Protein AF-A0A4Q5W864-F1 (afdb_monomer_lite)

pLDDT: mean 75.27, std 17.38, range [38.0, 95.31]

Secondary structure (DSSP, 8-state):
-------SS-------TT---------------GGG---EEEEEEETTEEEEEEE---S-GGG-

Foldseek 3Di:
DDDDDDDPDDDDDDPDPPDDPPDPCPPQQAFDDPVPQPKDWDWDQDPNHTDIDIDRGRGGPVVD

Sequence (64 aa):
MSKKKPDKIGFVYSTDPNFQFQPEEGGAAETLPPAKQKLRVMLEKRGGKPTTVVFGFVGTPADL

Structure (mmCIF, N/CA/C/O backbone):
data_AF-A0A4Q5W864-F1
#
_entry.id   AF-A0A4Q5W864-F1
#
loop_
_atom_site.group_PDB
_atom_site.id
_atom_site.type_symbol
_atom_site.label_atom_id
_atom_site.label_alt_id
_atom_site.label_comp_id
_atom_site.label_asym_id
_atom_site.label_entity_id
_atom_site.label_seq_id
_atom_site.pdbx_PDB_ins_code
_atom_site.Cartn_x
_atom_site.Cartn_y
_atom_site.Cartn_z
_atom_site.occupancy
_atom_site.B_iso_or_equiv
_atom_site.auth_seq_id
_atom_site.auth_comp_id
_atom_site.auth_asym_id
_atom_site.auth_atom_id
_atom_site.pdbx_PDB_model_num
ATOM 1 N N . MET A 1 1 ? 22.255 20.917 15.737 1.00 38.00 1 MET A N 1
ATOM 2 C CA . MET A 1 1 ? 21.192 21.794 15.193 1.00 38.00 1 MET A CA 1
ATOM 3 C C . MET A 1 1 ? 20.167 20.925 14.471 1.00 38.00 1 MET A C 1
ATOM 5 O O . MET A 1 1 ? 20.370 20.590 13.312 1.00 38.00 1 MET A O 1
ATOM 9 N N . SER A 1 2 ? 19.137 20.454 15.180 1.00 42.81 2 SER A N 1
ATOM 10 C CA . SER A 1 2 ? 18.137 19.533 14.617 1.00 42.81 2 SER A CA 1
ATOM 11 C C . SER A 1 2 ? 17.119 20.304 13.773 1.00 42.81 2 SER A C 1
ATOM 13 O O . SER A 1 2 ? 16.532 21.280 14.239 1.00 42.81 2 SER A O 1
ATOM 15 N N . LYS A 1 3 ? 16.951 19.900 12.513 1.00 44.16 3 LYS A N 1
ATOM 16 C CA . LYS A 1 3 ? 16.107 20.568 11.517 1.00 44.16 3 LYS A CA 1
ATOM 17 C C . LYS A 1 3 ? 14.684 20.008 11.643 1.00 44.16 3 LYS A C 1
ATOM 19 O O . LYS A 1 3 ? 14.386 18.953 11.092 1.00 44.16 3 LYS A O 1
ATOM 24 N N . LYS A 1 4 ? 13.827 20.675 12.425 1.00 46.66 4 LYS A N 1
ATOM 25 C CA . LYS A 1 4 ? 12.411 20.296 12.573 1.00 46.66 4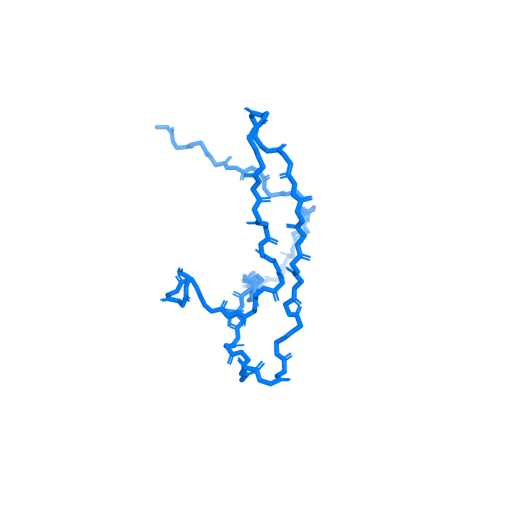 LYS A CA 1
ATOM 26 C C . LYS A 1 4 ? 11.660 20.595 11.268 1.00 46.66 4 LYS A C 1
ATOM 28 O O . LYS A 1 4 ? 11.687 21.724 10.782 1.00 46.66 4 LYS A O 1
ATOM 33 N N . LYS A 1 5 ? 11.039 19.564 10.688 1.00 52.97 5 LYS A N 1
ATOM 34 C CA . LYS A 1 5 ? 10.122 19.668 9.542 1.00 52.97 5 LYS A CA 1
ATOM 35 C C . LYS A 1 5 ? 8.895 20.489 9.973 1.00 52.97 5 LYS A C 1
ATOM 37 O O . LYS A 1 5 ? 8.349 20.180 11.026 1.00 52.97 5 LYS A O 1
ATOM 42 N N . PRO A 1 6 ? 8.469 21.515 9.220 1.00 48.25 6 PRO A N 1
ATOM 43 C CA . PRO A 1 6 ? 7.236 22.224 9.529 1.00 48.25 6 PRO A CA 1
ATOM 44 C C . PRO A 1 6 ? 6.038 21.397 9.048 1.00 48.25 6 PRO A C 1
ATOM 46 O O . PRO A 1 6 ? 5.886 21.160 7.845 1.00 48.25 6 PRO A O 1
ATOM 49 N N . ASP A 1 7 ? 5.208 20.952 9.989 1.00 55.22 7 ASP A N 1
ATOM 50 C CA . ASP A 1 7 ? 3.917 20.335 9.698 1.00 55.22 7 ASP A CA 1
ATOM 51 C C . ASP A 1 7 ? 2.992 21.370 9.038 1.00 55.22 7 ASP A C 1
ATOM 53 O O . ASP A 1 7 ? 2.869 22.511 9.479 1.00 55.22 7 ASP A O 1
ATOM 57 N N . LYS A 1 8 ? 2.395 20.987 7.904 1.00 56.19 8 LYS A N 1
ATOM 58 C CA . LYS A 1 8 ? 1.639 21.857 6.979 1.00 56.19 8 LYS A CA 1
ATOM 59 C C . LYS A 1 8 ? 0.207 22.178 7.434 1.00 56.19 8 LYS A C 1
ATOM 61 O O . LYS A 1 8 ? -0.572 22.711 6.646 1.00 56.19 8 LYS A O 1
ATOM 66 N N . ILE A 1 9 ? -0.153 21.843 8.666 1.00 55.88 9 ILE A N 1
ATOM 67 C CA . ILE A 1 9 ? -1.500 22.029 9.207 1.00 55.88 9 ILE A CA 1
ATOM 68 C C . ILE A 1 9 ? -1.424 23.229 10.150 1.00 55.88 9 ILE A C 1
ATOM 70 O O . ILE A 1 9 ? -0.596 23.252 11.056 1.00 55.88 9 ILE A O 1
ATOM 74 N N . GLY A 1 10 ? -2.204 24.274 9.866 1.00 53.28 10 GLY A N 1
ATOM 75 C CA . GLY A 1 10 ? -2.132 25.552 10.574 1.00 53.28 10 GLY A CA 1
ATOM 76 C C . GLY A 1 10 ? -2.208 25.393 12.095 1.00 53.28 10 GLY A C 1
ATOM 77 O O . GLY A 1 10 ? -3.011 24.623 12.613 1.00 53.28 10 GLY A O 1
ATOM 78 N N . PHE A 1 11 ? -1.362 26.134 12.807 1.00 57.91 11 PHE A N 1
ATOM 79 C CA . PHE A 1 11 ? -1.333 26.132 14.265 1.00 57.91 11 PHE A CA 1
ATOM 80 C C . PHE A 1 11 ? -2.560 26.870 14.814 1.00 57.91 11 PHE A C 1
ATOM 82 O O . PHE A 1 11 ? -2.699 28.074 14.604 1.00 57.91 11 PHE A O 1
ATOM 89 N N . VAL A 1 12 ? -3.428 26.166 15.542 1.00 63.12 12 VAL A N 1
ATOM 90 C CA . VAL A 1 12 ? -4.449 26.780 16.402 1.00 63.12 12 VAL A CA 1
ATOM 91 C C . VAL A 1 12 ? -3.957 26.644 17.838 1.00 63.12 12 VAL A C 1
ATOM 93 O O . VAL A 1 12 ? -3.805 25.534 18.342 1.00 63.12 12 VAL A O 1
ATOM 96 N N . TYR A 1 13 ? -3.653 27.766 18.485 1.00 57.78 13 TYR A N 1
ATOM 97 C CA . TYR A 1 13 ? -3.261 27.782 19.892 1.00 57.78 13 TYR A CA 1
ATOM 98 C C . TYR A 1 13 ? -4.525 27.883 20.751 1.00 57.78 13 TYR A C 1
ATOM 100 O O . TYR A 1 13 ? -5.232 28.887 20.674 1.00 57.78 13 TYR A O 1
ATOM 108 N N . SER A 1 14 ? -4.820 26.851 21.547 1.00 63.00 14 SER A N 1
ATOM 109 C CA . SER A 1 14 ? -5.829 26.946 22.608 1.00 63.00 14 SER A CA 1
ATOM 110 C C . SER A 1 14 ? -5.216 27.609 23.844 1.00 63.00 14 SER A C 1
ATOM 112 O O . SER A 1 14 ? -4.074 27.329 24.205 1.00 63.00 14 SER A O 1
ATOM 114 N N . THR A 1 15 ? -5.970 28.498 24.489 1.00 78.56 15 THR A N 1
ATOM 115 C CA . THR A 1 15 ? -5.618 29.111 25.781 1.00 78.56 15 THR A CA 1
ATOM 116 C C . THR A 1 15 ? -6.028 28.246 26.974 1.00 78.56 15 THR A C 1
ATOM 118 O O . THR A 1 15 ? -5.841 28.662 28.116 1.00 78.56 15 THR A O 1
ATOM 121 N N . ASP A 1 16 ? 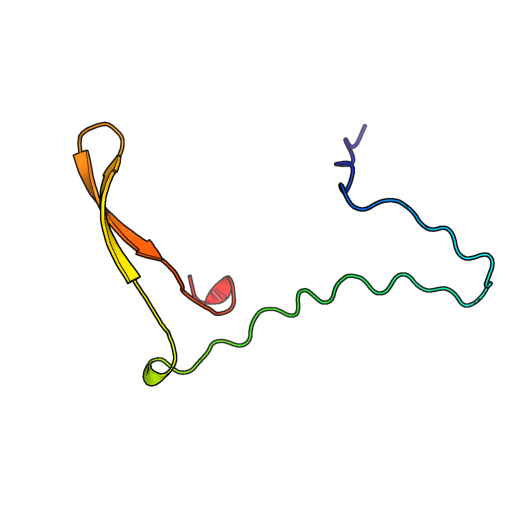-6.606 27.066 26.738 1.00 74.19 16 ASP A N 1
ATOM 122 C CA . ASP A 1 16 ? -7.003 26.164 27.812 1.00 74.19 16 ASP A CA 1
ATOM 123 C C . ASP A 1 16 ? -5.768 25.512 28.458 1.00 74.19 16 ASP A C 1
ATOM 125 O O . ASP A 1 16 ? -5.007 24.824 27.775 1.00 74.19 16 ASP A O 1
ATOM 129 N N . PRO A 1 17 ? -5.573 25.636 29.784 1.00 72.62 17 PRO A N 1
ATOM 130 C CA . PRO A 1 17 ? -4.436 25.031 30.486 1.00 72.62 17 PRO A CA 1
ATOM 131 C C . PRO A 1 17 ? -4.467 23.493 30.492 1.00 72.62 17 PRO A C 1
ATOM 133 O O . PRO A 1 17 ? -3.460 22.860 30.793 1.00 72.62 17 PRO A O 1
ATOM 136 N N . ASN A 1 18 ? -5.610 22.894 30.140 1.00 75.31 18 ASN A N 1
ATOM 137 C CA . ASN A 1 18 ? -5.783 21.450 29.975 1.00 75.31 18 ASN A CA 1
ATOM 138 C C . ASN A 1 18 ? -5.684 20.997 28.509 1.00 75.31 18 ASN A C 1
ATOM 140 O O . ASN A 1 18 ? -5.942 19.828 28.219 1.00 75.31 18 ASN A O 1
ATOM 144 N N . PHE A 1 19 ? -5.357 21.893 27.572 1.00 73.69 19 PHE A N 1
ATOM 145 C CA . PHE A 1 19 ? -5.229 21.520 26.171 1.00 73.69 19 PHE A CA 1
ATOM 146 C C . PHE A 1 19 ? -4.038 20.581 25.980 1.00 73.69 19 PHE A C 1
ATOM 148 O O . PHE A 1 19 ? -2.883 20.941 26.211 1.00 73.69 19 PHE A O 1
ATOM 155 N N . GLN A 1 20 ? -4.330 19.371 25.522 1.00 70.75 20 GLN A N 1
ATOM 156 C CA . GLN A 1 20 ? -3.331 18.423 25.061 1.00 70.75 20 GLN A CA 1
ATOM 157 C C . GLN A 1 20 ? -3.512 18.269 23.559 1.00 70.75 20 GLN A C 1
ATOM 159 O O . GLN A 1 20 ? -4.619 18.007 23.088 1.00 70.75 20 GLN A O 1
ATOM 164 N N . PHE A 1 21 ? -2.424 18.429 22.805 1.00 64.44 21 PHE A N 1
ATOM 165 C CA . PHE A 1 21 ? -2.409 17.996 21.417 1.00 64.44 21 PHE A CA 1
ATOM 166 C C . PHE A 1 21 ? -2.718 16.503 21.417 1.00 64.44 21 PHE A C 1
ATOM 168 O O . PHE A 1 21 ? -1.906 15.714 21.899 1.00 64.44 21 PHE A O 1
ATOM 175 N N . GLN A 1 22 ? -3.881 16.121 20.895 1.00 62.12 22 GLN A N 1
ATOM 176 C CA . GLN A 1 22 ? -4.042 14.759 20.422 1.00 62.12 22 GLN A CA 1
ATOM 177 C C . GLN A 1 22 ? -3.056 14.643 19.260 1.00 62.12 22 GLN A C 1
ATOM 179 O O . GLN A 1 22 ? -3.232 15.360 18.267 1.00 62.12 22 GLN A O 1
ATOM 184 N N . PRO A 1 23 ? -1.977 13.841 19.367 1.00 59.09 23 PRO A N 1
ATOM 185 C CA . PRO A 1 23 ? -1.309 13.420 18.149 1.00 59.09 23 PRO A CA 1
ATOM 186 C C . PRO A 1 23 ? -2.422 12.859 17.273 1.00 59.09 23 PRO A C 1
ATOM 188 O O . PRO A 1 23 ? -3.291 12.159 17.798 1.00 59.09 23 PRO A O 1
ATOM 191 N N . GLU A 1 24 ? -2.453 13.209 15.983 1.00 54.84 24 GLU A N 1
ATOM 192 C CA . GLU A 1 24 ? -3.275 12.418 15.082 1.00 54.84 24 GLU A CA 1
ATOM 193 C C . GLU A 1 24 ? -2.860 10.982 15.339 1.00 54.84 24 GLU A C 1
ATOM 195 O O . GLU A 1 24 ? -1.712 10.592 15.104 1.00 54.84 24 GLU A O 1
ATOM 200 N N . GLU A 1 25 ? -3.775 10.239 15.944 1.00 50.38 25 GLU A N 1
ATOM 201 C CA . GLU A 1 25 ? -3.653 8.823 16.127 1.00 50.38 25 GLU A CA 1
ATOM 202 C C . GLU A 1 25 ? -3.830 8.287 14.712 1.00 50.38 25 GLU A C 1
ATOM 204 O O . GLU A 1 25 ? -4.877 7.788 14.313 1.00 50.38 25 GLU A O 1
ATOM 209 N N . GLY A 1 26 ? -2.764 8.416 13.916 1.00 49.91 26 GLY A N 1
ATOM 210 C CA . GLY A 1 26 ? -2.431 7.505 12.844 1.00 49.91 26 GLY A CA 1
ATOM 211 C C . GLY A 1 26 ? -2.158 6.160 13.492 1.00 49.91 26 GLY A C 1
ATOM 212 O O . GLY A 1 26 ? -1.043 5.646 13.413 1.00 49.91 26 GLY A O 1
ATOM 213 N N . GLY A 1 27 ? -3.161 5.640 14.209 1.00 49.22 27 GLY A N 1
ATOM 214 C CA . GLY A 1 27 ? -3.194 4.300 14.732 1.00 49.22 27 GLY A CA 1
ATOM 215 C C . GLY A 1 27 ? -2.811 3.431 13.562 1.00 49.22 27 GLY A C 1
ATOM 216 O O . GLY A 1 27 ? -3.374 3.573 12.470 1.00 49.22 27 GLY A O 1
ATOM 217 N N . ALA A 1 28 ? -1.755 2.645 13.761 1.00 55.88 28 ALA A N 1
ATOM 218 C CA . ALA A 1 28 ? -1.285 1.715 12.758 1.00 55.88 28 ALA A CA 1
ATOM 219 C C . ALA A 1 28 ? -2.521 1.000 12.214 1.00 55.88 28 ALA A C 1
ATOM 221 O O . ALA A 1 28 ? -3.267 0.408 12.993 1.00 55.88 28 ALA A O 1
ATOM 222 N N . ALA A 1 29 ? -2.800 1.178 10.918 1.00 63.94 29 ALA A N 1
ATOM 223 C CA . ALA A 1 29 ? -4.001 0.619 10.329 1.00 63.94 29 ALA A CA 1
ATOM 224 C C . ALA A 1 29 ? -3.990 -0.878 10.636 1.00 63.94 29 ALA A C 1
ATOM 226 O O . ALA A 1 29 ? -3.042 -1.568 10.255 1.00 63.94 29 ALA A O 1
ATOM 227 N N . GLU A 1 30 ? -4.983 -1.353 11.391 1.00 72.25 30 GLU A N 1
ATOM 228 C CA . GLU A 1 30 ? -5.057 -2.766 11.738 1.00 72.25 30 GLU A CA 1
ATOM 229 C C . GLU A 1 30 ? -5.054 -3.580 10.445 1.00 72.25 30 GLU A C 1
ATOM 231 O O . GLU A 1 30 ? -5.783 -3.276 9.491 1.00 72.25 30 GLU A O 1
ATOM 236 N N . THR A 1 31 ? -4.191 -4.593 10.395 1.00 83.75 31 THR A N 1
ATOM 237 C CA . THR A 1 31 ? -4.017 -5.414 9.202 1.00 83.75 31 THR A CA 1
ATOM 238 C C . THR A 1 31 ? -5.327 -6.114 8.882 1.00 83.75 31 THR A C 1
ATOM 240 O O . THR A 1 31 ? -5.811 -6.976 9.617 1.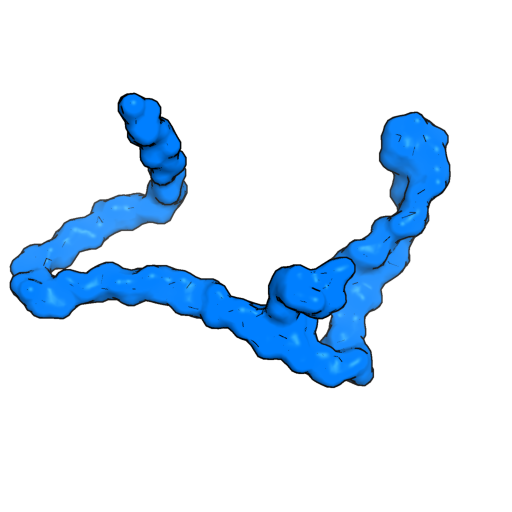00 83.75 31 THR A O 1
ATOM 243 N N . LEU A 1 32 ? -5.934 -5.706 7.768 1.00 85.38 32 LEU A N 1
ATOM 244 C CA . LEU A 1 32 ? -7.197 -6.275 7.321 1.00 85.38 32 LEU A CA 1
ATOM 245 C C . LEU A 1 32 ? -6.993 -7.738 6.902 1.00 85.38 32 LEU A C 1
ATOM 247 O O . LEU A 1 32 ? -5.957 -8.074 6.323 1.00 85.38 32 LEU A O 1
ATOM 251 N N . PRO A 1 33 ? -7.995 -8.613 7.104 1.00 87.56 33 PRO A N 1
ATOM 252 C CA . PRO A 1 33 ? -7.916 -9.980 6.611 1.00 87.56 33 PRO A CA 1
ATOM 253 C C . PRO A 1 33 ? -7.767 -9.988 5.077 1.00 87.56 33 PRO A C 1
ATOM 255 O O . PRO A 1 33 ? -8.367 -9.134 4.410 1.00 87.56 33 PRO A O 1
ATOM 258 N N . PRO A 1 34 ? -7.060 -10.974 4.488 1.00 86.19 34 PRO A N 1
ATOM 259 C CA . PRO A 1 34 ? -6.719 -10.982 3.061 1.00 86.19 34 PRO A CA 1
ATOM 260 C C . PRO A 1 34 ? -7.916 -10.782 2.123 1.00 86.19 34 PRO A C 1
ATOM 262 O O . PRO A 1 34 ? -7.837 -10.036 1.153 1.00 86.19 34 PRO A O 1
ATOM 265 N N . ALA A 1 35 ? -9.068 -11.373 2.453 1.00 89.94 35 ALA A N 1
ATOM 266 C CA . ALA A 1 35 ? -10.291 -11.267 1.654 1.00 89.94 35 ALA A CA 1
ATOM 267 C C . ALA A 1 35 ? -10.889 -9.846 1.590 1.00 89.94 35 ALA A C 1
ATOM 269 O O . ALA A 1 35 ? -11.701 -9.558 0.712 1.00 89.94 35 ALA A O 1
ATOM 270 N N . LYS A 1 36 ? -10.523 -8.957 2.522 1.00 89.81 36 LYS A N 1
ATOM 271 C CA . LYS A 1 36 ? -10.997 -7.564 2.577 1.00 89.81 36 LYS A CA 1
ATOM 272 C C . LYS A 1 36 ? -9.963 -6.563 2.058 1.00 89.81 36 LYS A C 1
ATOM 274 O O . LYS A 1 36 ? -10.288 -5.382 1.938 1.00 89.81 36 LYS A O 1
ATOM 279 N N . GLN A 1 37 ? -8.748 -7.005 1.730 1.00 91.38 37 GLN A N 1
ATOM 280 C CA . GLN A 1 37 ? -7.728 -6.129 1.165 1.00 91.38 37 GLN A CA 1
ATOM 281 C C . GLN A 1 37 ? -7.983 -5.885 -0.325 1.00 91.38 37 GLN A C 1
ATOM 283 O O . GLN A 1 37 ? -7.932 -6.789 -1.156 1.00 91.38 37 GLN A O 1
ATOM 288 N N . LYS A 1 38 ? -8.238 -4.625 -0.683 1.00 91.81 38 LYS A N 1
ATOM 289 C CA . LYS A 1 38 ? -8.419 -4.199 -2.076 1.00 91.81 38 LYS A CA 1
ATOM 290 C C . LYS A 1 38 ? -7.070 -3.858 -2.708 1.00 91.81 38 LYS A C 1
ATOM 292 O O . LYS A 1 38 ? -6.763 -2.689 -2.935 1.00 91.81 38 LYS A O 1
ATOM 297 N N . LEU A 1 39 ? -6.275 -4.886 -2.995 1.00 93.12 39 LEU A N 1
ATOM 298 C CA . LEU A 1 39 ? -4.998 -4.725 -3.689 1.00 93.12 39 LEU A CA 1
ATOM 299 C C . LEU A 1 39 ? -5.218 -4.446 -5.177 1.00 93.12 39 LEU A C 1
ATOM 301 O O . LEU A 1 39 ? -6.113 -5.002 -5.816 1.00 93.12 39 LEU A O 1
ATOM 305 N N . ARG A 1 40 ? -4.375 -3.585 -5.744 1.00 93.69 40 ARG A N 1
ATOM 306 C CA . ARG A 1 40 ? -4.352 -3.277 -7.174 1.00 93.69 40 ARG A CA 1
ATOM 307 C C . ARG A 1 40 ? -2.983 -3.591 -7.747 1.00 93.69 40 ARG A C 1
ATOM 309 O O . ARG A 1 40 ? -1.964 -3.273 -7.138 1.00 93.69 40 ARG A O 1
ATOM 316 N N . VAL A 1 41 ? -2.984 -4.192 -8.934 1.00 94.25 41 VAL A N 1
ATOM 317 C CA . VAL A 1 41 ? -1.775 -4.572 -9.666 1.00 94.25 41 VAL A CA 1
ATOM 318 C C . VAL A 1 41 ? -1.762 -3.830 -10.991 1.00 94.25 41 VAL A C 1
ATOM 320 O O . VAL A 1 41 ? -2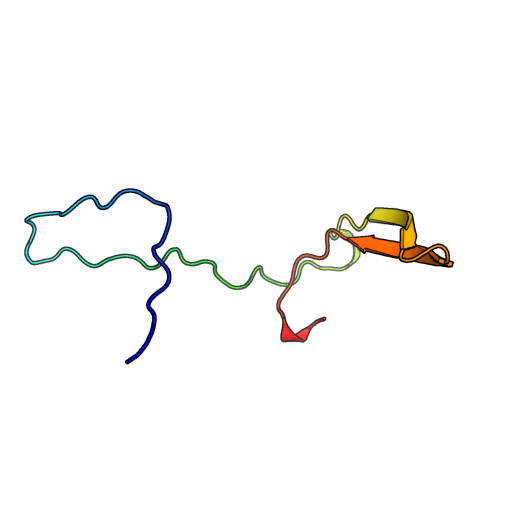.742 -3.866 -11.734 1.00 94.25 41 VAL A O 1
ATOM 323 N N . MET A 1 42 ? -0.661 -3.147 -11.282 1.00 93.94 42 MET A N 1
ATOM 324 C CA . MET A 1 42 ? -0.459 -2.477 -12.562 1.00 93.94 42 MET A CA 1
ATOM 325 C C . MET A 1 42 ? 0.929 -2.768 -13.123 1.00 93.94 42 MET A C 1
ATOM 327 O O . MET A 1 42 ? 1.879 -3.003 -12.377 1.00 93.94 42 MET A O 1
ATOM 331 N N . LEU A 1 43 ? 1.035 -2.742 -14.449 1.00 94.94 43 LEU A N 1
ATOM 332 C CA . LEU A 1 43 ? 2.307 -2.858 -15.147 1.00 94.94 43 LEU A CA 1
ATOM 333 C C . LEU A 1 43 ? 2.799 -1.450 -15.489 1.00 94.94 43 LEU A C 1
ATOM 335 O O . LEU A 1 43 ? 2.149 -0.722 -16.235 1.00 94.94 43 LEU A O 1
ATOM 339 N N . GLU A 1 44 ? 3.935 -1.063 -14.926 1.00 93.69 44 GLU A N 1
ATOM 340 C CA . GLU A 1 44 ? 4.561 0.245 -15.109 1.00 93.69 44 GLU A CA 1
ATOM 341 C C . GLU A 1 44 ? 5.964 0.068 -15.715 1.00 93.69 44 GLU A C 1
ATOM 343 O O . GLU A 1 44 ? 6.524 -1.030 -15.719 1.00 93.69 44 GLU A O 1
ATOM 348 N N . LYS A 1 45 ? 6.569 1.138 -16.236 1.00 92.31 45 LYS A N 1
ATOM 349 C CA . LYS A 1 45 ? 7.992 1.147 -16.601 1.00 92.31 45 LYS A CA 1
ATOM 350 C C . LYS A 1 45 ? 8.747 2.085 -15.670 1.00 92.31 45 LYS A C 1
ATOM 352 O O . LYS A 1 45 ? 8.604 3.298 -15.781 1.00 92.31 45 LYS A O 1
ATOM 357 N N . ARG A 1 46 ? 9.591 1.543 -14.792 1.00 89.25 46 ARG A N 1
ATOM 358 C CA . ARG A 1 46 ? 10.461 2.338 -13.910 1.00 89.25 46 ARG A CA 1
ATOM 359 C C . ARG A 1 46 ? 11.895 2.260 -14.415 1.00 89.25 46 ARG A C 1
ATOM 361 O O . ARG A 1 46 ? 12.439 1.174 -14.591 1.00 89.25 46 ARG A O 1
ATOM 368 N N . GLY A 1 47 ? 12.486 3.412 -14.736 1.00 89.25 47 GLY A N 1
ATOM 369 C CA . GLY A 1 47 ? 13.823 3.466 -15.343 1.00 89.25 47 GLY A CA 1
ATOM 370 C C . GLY A 1 47 ? 13.922 2.719 -16.682 1.00 89.25 47 GLY A C 1
ATOM 371 O O . GLY A 1 47 ? 14.947 2.114 -16.976 1.00 89.25 47 GLY A O 1
ATOM 372 N N . GLY A 1 48 ? 12.834 2.687 -17.461 1.00 92.69 48 GLY A N 1
ATOM 373 C CA . GLY A 1 48 ? 12.764 2.000 -18.758 1.00 92.69 48 GLY A CA 1
ATOM 374 C C . GLY A 1 48 ? 12.521 0.487 -18.693 1.00 92.69 48 GLY A C 1
ATOM 375 O O . GLY A 1 48 ? 12.225 -0.115 -19.724 1.00 92.69 48 GLY A O 1
ATOM 376 N N . LYS A 1 49 ? 12.575 -0.133 -17.506 1.00 93.81 49 LYS A N 1
ATOM 377 C CA . LYS A 1 49 ? 12.327 -1.572 -17.326 1.00 93.81 49 LYS A CA 1
ATOM 378 C C . LYS A 1 49 ? 10.863 -1.840 -16.971 1.00 93.81 49 LYS A C 1
ATOM 380 O O . LYS A 1 49 ? 10.311 -1.101 -16.154 1.00 93.81 49 LYS A O 1
ATOM 385 N N . PRO A 1 50 ? 10.232 -2.889 -17.531 1.00 94.00 50 PRO A N 1
ATOM 386 C CA . PRO A 1 50 ? 8.897 -3.296 -17.108 1.00 94.00 50 PRO A CA 1
ATOM 387 C C . PRO A 1 50 ? 8.933 -3.717 -15.635 1.00 94.00 50 PRO A C 1
ATOM 389 O O . PRO A 1 50 ? 9.815 -4.458 -15.210 1.00 94.00 50 PRO A O 1
ATOM 392 N N . THR A 1 51 ? 8.010 -3.192 -14.840 1.00 94.81 51 THR A N 1
ATOM 393 C CA . THR A 1 51 ? 7.901 -3.419 -13.397 1.00 94.81 51 THR A CA 1
ATOM 394 C C . THR A 1 51 ? 6.435 -3.611 -13.043 1.00 94.81 51 THR A C 1
ATOM 396 O O . THR A 1 51 ? 5.580 -2.836 -13.466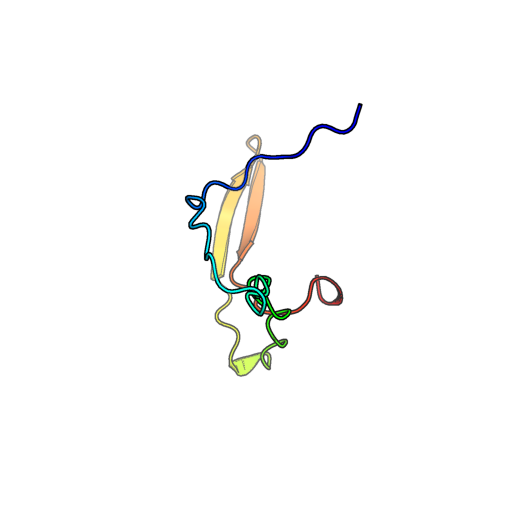 1.00 94.81 51 THR A O 1
ATOM 399 N N . THR A 1 52 ? 6.140 -4.623 -12.239 1.00 95.31 52 THR A N 1
ATOM 400 C CA . THR A 1 52 ? 4.798 -4.824 -11.692 1.00 95.31 52 THR A CA 1
ATOM 401 C C . THR A 1 52 ? 4.698 -4.090 -10.364 1.00 95.31 52 THR A C 1
ATOM 403 O O . THR A 1 52 ? 5.477 -4.351 -9.450 1.00 95.31 52 THR A O 1
ATOM 406 N N . VAL A 1 53 ? 3.755 -3.160 -10.257 1.00 93.31 53 VAL A N 1
ATOM 407 C CA . VAL A 1 53 ? 3.507 -2.385 -9.040 1.00 93.31 53 VAL A CA 1
ATOM 408 C C . VAL A 1 53 ? 2.258 -2.926 -8.365 1.00 93.31 53 VAL A C 1
ATOM 410 O O . VAL A 1 53 ? 1.191 -2.992 -8.979 1.00 93.31 53 VAL A O 1
ATOM 413 N N . VAL A 1 54 ? 2.399 -3.288 -7.092 1.00 92.50 54 VAL A N 1
ATOM 414 C CA . VAL A 1 54 ? 1.297 -3.688 -6.214 1.00 92.50 54 VAL A CA 1
ATOM 415 C C . VAL A 1 54 ? 1.095 -2.586 -5.181 1.00 92.50 54 VAL A C 1
ATOM 417 O O . VAL A 1 54 ? 2.056 -2.134 -4.564 1.00 92.50 54 VAL A O 1
ATOM 420 N N . PHE A 1 55 ? -0.138 -2.111 -5.022 1.00 90.94 55 PHE A N 1
ATOM 421 C CA . PHE A 1 55 ? -0.463 -1.017 -4.104 1.00 90.94 55 PHE A CA 1
ATOM 422 C C . PHE A 1 55 ? -1.865 -1.177 -3.504 1.00 90.94 55 PHE A C 1
ATOM 424 O O . PHE A 1 55 ? -2.687 -1.947 -4.004 1.00 90.94 55 PHE A O 1
ATOM 431 N N . GLY A 1 56 ? -2.132 -0.435 -2.425 1.00 88.81 56 GLY A N 1
ATOM 432 C CA . GLY A 1 56 ? -3.385 -0.528 -1.664 1.00 88.81 56 GLY A CA 1
ATOM 433 C C . GLY A 1 56 ? -3.349 -1.523 -0.500 1.00 88.81 56 GLY A C 1
ATOM 434 O O . GLY A 1 56 ? -4.406 -1.931 -0.025 1.00 88.81 56 GLY A O 1
ATOM 435 N N . PHE A 1 57 ? -2.156 -1.925 -0.050 1.00 91.25 57 PHE A N 1
ATOM 436 C CA . PHE A 1 57 ? -1.998 -2.698 1.181 1.00 91.25 57 PHE A CA 1
ATOM 437 C C . PHE A 1 57 ? -2.384 -1.847 2.397 1.00 91.2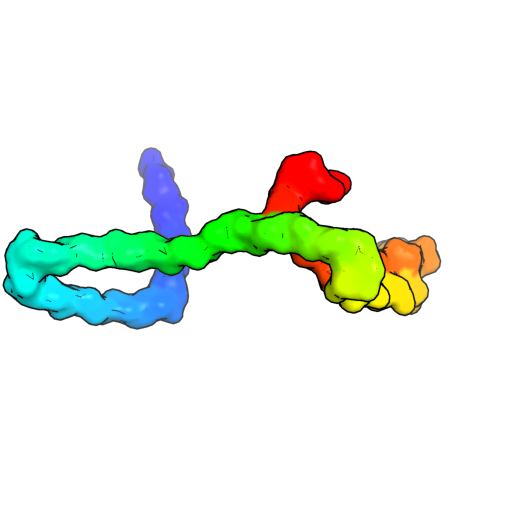5 57 PHE A C 1
ATOM 439 O O . PHE A 1 57 ? -1.992 -0.684 2.492 1.00 91.25 57 PHE A O 1
ATOM 446 N N . VAL A 1 58 ? -3.161 -2.436 3.306 1.00 89.31 58 VAL A N 1
ATOM 447 C CA . VAL A 1 58 ? -3.603 -1.808 4.556 1.00 89.31 58 VAL A CA 1
ATOM 448 C C . VAL A 1 58 ? -3.189 -2.723 5.698 1.00 89.31 58 VAL A C 1
ATOM 450 O O . VAL A 1 58 ? -3.738 -3.819 5.842 1.00 89.31 58 VAL A O 1
ATOM 453 N N . GLY A 1 59 ? -2.211 -2.270 6.472 1.00 85.62 59 GLY A N 1
ATOM 454 C CA . GLY A 1 59 ? -1.645 -3.005 7.590 1.00 85.62 59 GLY A CA 1
ATOM 455 C C . GLY A 1 59 ? -0.484 -2.254 8.222 1.00 85.62 59 GLY A C 1
ATOM 456 O O . GLY A 1 59 ? -0.232 -1.082 7.918 1.00 85.62 59 GLY A O 1
ATOM 457 N N . THR A 1 60 ? 0.227 -2.944 9.101 1.00 86.00 60 THR A N 1
ATOM 458 C CA . THR A 1 60 ? 1.349 -2.368 9.836 1.00 86.00 60 THR A CA 1
ATOM 459 C C . THR A 1 60 ? 2.641 -2.416 9.011 1.00 86.00 60 THR A C 1
ATOM 461 O O . THR A 1 60 ? 2.778 -3.253 8.118 1.00 86.00 60 THR A O 1
ATOM 464 N N . PRO A 1 61 ? 3.637 -1.554 9.294 1.00 82.44 61 PRO A N 1
ATOM 465 C CA . PRO A 1 61 ? 4.936 -1.620 8.619 1.00 82.44 61 PRO A CA 1
ATOM 466 C C . PRO A 1 61 ? 5.726 -2.901 8.924 1.00 82.44 61 PRO A C 1
ATOM 468 O O . PRO A 1 61 ? 6.708 -3.162 8.243 1.00 82.44 61 PRO A O 1
ATOM 471 N N . ALA A 1 62 ? 5.329 -3.682 9.935 1.00 84.94 62 ALA A N 1
ATOM 472 C CA . ALA A 1 62 ? 5.928 -4.984 10.216 1.00 84.94 62 ALA A CA 1
ATOM 473 C C . ALA A 1 62 ? 5.478 -6.075 9.222 1.00 84.94 62 ALA A C 1
ATOM 475 O O . ALA A 1 62 ? 6.124 -7.115 9.143 1.00 84.94 62 ALA A O 1
ATOM 476 N N . ASP A 1 63 ? 4.393 -5.833 8.476 1.00 80.44 63 ASP A N 1
ATOM 477 C CA . ASP A 1 63 ? 3.806 -6.777 7.517 1.00 80.44 63 ASP A CA 1
ATOM 478 C C . ASP A 1 63 ? 4.272 -6.550 6.059 1.00 80.44 63 ASP A C 1
ATOM 480 O O . ASP A 1 63 ? 3.840 -7.276 5.161 1.00 80.44 63 ASP A O 1
ATOM 484 N N . LEU A 1 64 ? 5.104 -5.525 5.812 1.00 78.69 64 LEU A N 1
ATOM 485 C CA . LEU A 1 64 ? 5.663 -5.150 4.499 1.00 78.69 64 LEU A CA 1
ATOM 486 C C . LEU A 1 64 ? 7.045 -5.769 4.264 1.00 78.69 64 LEU A C 1
ATOM 488 O O . LEU A 1 64 ? 7.291 -6.185 3.108 1.00 78.69 64 LEU A O 1
#

Radius of gyration: 19.48 Å; chains: 1; bounding box: 32×40×49 Å